Protein AF-A0A0F9STG9-F1 (afdb_monomer_lite)

Organism: NCBI:txid412755

Foldseek 3Di:
DDDPPPPPPPPVVQADFPDWDWDWDADPNWTKIWIWTAGPRGIDTDDMDTPPPPVPVVVVVVVVVVVVVVVVVVVVVVVVVD

Structure (mmCIF, N/CA/C/O backbone):
data_AF-A0A0F9STG9-F1
#
_entry.id   AF-A0A0F9STG9-F1
#
loop_
_atom_site.group_PDB
_atom_site.id
_atom_site.type_symbol
_atom_site.label_atom_id
_atom_site.label_alt_id
_atom_site.label_comp_id
_atom_site.label_asym_id
_atom_site.label_entity_id
_atom_site.label_seq_id
_atom_site.pdbx_PDB_ins_code
_atom_site.Cartn_x
_atom_site.Cartn_y
_atom_site.Cartn_z
_atom_site.occupancy
_atom_site.B_iso_or_equiv
_atom_site.auth_seq_id
_atom_site.auth_comp_id
_atom_site.auth_asym_id
_atom_site.auth_atom_id
_atom_site.pdbx_PDB_model_num
ATOM 1 N N . MET A 1 1 ? 36.185 -3.766 16.043 1.00 43.47 1 MET A N 1
ATOM 2 C CA . MET A 1 1 ? 34.917 -4.394 16.481 1.00 43.47 1 MET A CA 1
ATOM 3 C C . MET A 1 1 ? 33.825 -3.332 16.403 1.00 43.47 1 MET A C 1
ATOM 5 O O . MET A 1 1 ? 33.974 -2.321 17.065 1.00 43.47 1 MET A O 1
ATOM 9 N N . GLY A 1 2 ? 32.771 -3.405 15.598 1.00 42.22 2 GLY A N 1
ATOM 10 C CA . GLY A 1 2 ? 32.330 -4.414 14.643 1.00 42.22 2 GLY A CA 1
ATOM 11 C C . GLY A 1 2 ? 31.581 -3.738 13.486 1.00 42.2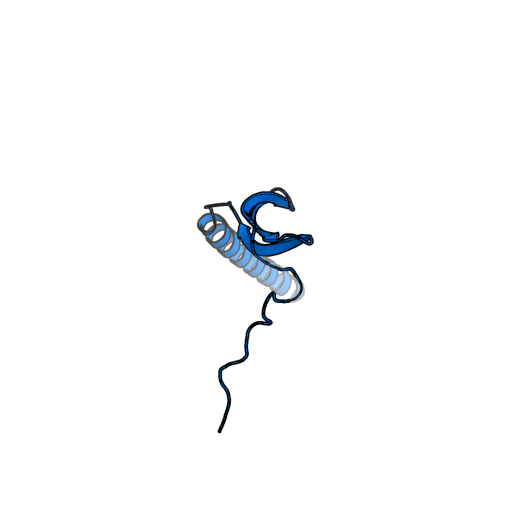2 2 GLY A C 1
ATOM 12 O O . GLY A 1 2 ? 31.087 -2.615 13.613 1.00 42.22 2 GLY A O 1
ATOM 13 N N . ASP A 1 3 ? 31.583 -4.443 12.362 1.00 51.03 3 ASP A N 1
ATOM 14 C CA . ASP A 1 3 ? 31.174 -4.034 11.021 1.00 51.03 3 ASP A CA 1
ATOM 15 C C . ASP A 1 3 ? 29.788 -3.377 10.946 1.00 51.03 3 ASP A C 1
ATOM 17 O O . ASP A 1 3 ? 28.760 -4.007 11.209 1.00 51.03 3 ASP A O 1
ATOM 21 N N . ARG A 1 4 ? 29.751 -2.109 10.515 1.00 52.56 4 ARG A N 1
ATOM 22 C CA . ARG A 1 4 ? 28.519 -1.427 10.070 1.00 52.56 4 ARG A CA 1
ATOM 23 C C . ARG A 1 4 ? 28.401 -1.299 8.554 1.00 52.56 4 ARG A C 1
ATOM 25 O O . ARG A 1 4 ? 27.422 -0.737 8.080 1.00 52.56 4 ARG A O 1
ATOM 32 N N . ASP A 1 5 ? 29.303 -1.918 7.804 1.00 48.44 5 ASP A N 1
ATOM 33 C CA . ASP A 1 5 ? 29.136 -2.116 6.369 1.00 48.44 5 ASP A CA 1
ATOM 34 C C . ASP A 1 5 ? 28.458 -3.461 6.117 1.00 48.44 5 ASP A C 1
ATOM 36 O O . ASP A 1 5 ? 29.042 -4.411 5.591 1.00 48.44 5 ASP A O 1
ATOM 40 N N . LYS A 1 6 ? 27.168 -3.5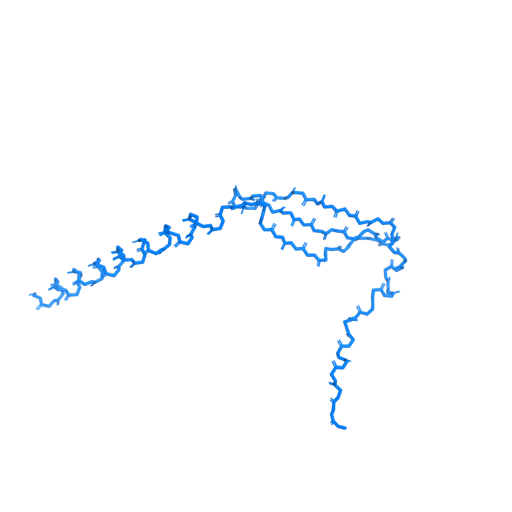51 6.465 1.00 48.69 6 LYS A N 1
ATOM 41 C CA . LYS A 1 6 ? 26.311 -4.533 5.798 1.00 48.69 6 LYS A CA 1
ATOM 42 C C . LYS A 1 6 ? 26.158 -4.066 4.355 1.00 48.69 6 LYS A C 1
ATOM 44 O O . LYS A 1 6 ? 25.229 -3.330 4.031 1.00 48.69 6 LYS A O 1
ATOM 49 N N . LYS A 1 7 ? 27.116 -4.478 3.516 1.00 44.38 7 LYS A N 1
ATOM 50 C CA . LYS A 1 7 ? 27.039 -4.446 2.056 1.00 44.38 7 LYS A CA 1
ATOM 51 C C . LYS A 1 7 ? 25.626 -4.856 1.655 1.00 44.38 7 LYS A C 1
ATOM 53 O O . LYS A 1 7 ? 25.241 -6.014 1.814 1.00 44.38 7 LYS A O 1
ATOM 58 N N . VAL A 1 8 ? 24.855 -3.897 1.154 1.00 49.19 8 VAL A N 1
ATOM 59 C CA . VAL A 1 8 ? 23.667 -4.195 0.356 1.00 49.19 8 VAL A CA 1
ATOM 60 C C . VAL A 1 8 ? 24.165 -5.118 -0.759 1.00 49.19 8 VAL A C 1
ATOM 62 O O . VAL A 1 8 ? 25.181 -4.770 -1.371 1.00 49.19 8 VAL A O 1
ATOM 65 N N . PRO A 1 9 ? 23.576 -6.309 -0.974 1.00 45.16 9 PRO A N 1
ATOM 66 C CA . PRO A 1 9 ? 24.108 -7.259 -1.940 1.00 45.16 9 PRO A CA 1
ATOM 67 C C . PRO A 1 9 ? 24.289 -6.553 -3.281 1.00 45.16 9 PRO A C 1
ATOM 69 O O . PRO A 1 9 ? 23.346 -5.982 -3.832 1.00 45.16 9 PRO A O 1
ATOM 72 N N . SER A 1 10 ? 25.538 -6.530 -3.750 1.00 52.78 10 SER A N 1
ATOM 73 C CA . SER A 1 10 ? 25.900 -5.959 -5.035 1.00 52.78 10 SER A CA 1
ATOM 74 C C . SER A 1 10 ? 25.066 -6.655 -6.099 1.00 52.78 10 SER A C 1
ATOM 76 O O . SER A 1 10 ? 25.042 -7.883 -6.167 1.00 52.78 10 SER A O 1
ATOM 78 N N . THR A 1 11 ? 24.405 -5.882 -6.955 1.00 56.19 11 THR A N 1
ATOM 79 C CA . THR A 1 11 ? 23.663 -6.335 -8.144 1.00 56.19 11 THR A CA 1
ATOM 80 C C . THR A 1 11 ? 24.592 -6.919 -9.223 1.00 56.19 11 THR A C 1
ATOM 82 O O . THR A 1 11 ? 24.347 -6.787 -10.417 1.00 56.19 11 THR A O 1
ATOM 85 N N . SER A 1 12 ? 25.694 -7.553 -8.815 1.00 55.31 12 SER A N 1
ATOM 86 C CA . SER A 1 12 ? 26.770 -8.068 -9.658 1.00 55.31 12 SER A CA 1
ATOM 87 C C . SER A 1 12 ? 26.342 -9.258 -10.516 1.00 55.31 12 SER A C 1
ATOM 89 O O . SER A 1 12 ? 26.975 -9.509 -11.533 1.00 55.31 12 SER A O 1
ATOM 91 N N . SER A 1 13 ? 25.260 -9.960 -10.163 1.00 62.09 13 SER A N 1
ATOM 92 C CA . SER A 1 13 ? 24.717 -11.063 -10.968 1.00 62.09 13 SER A CA 1
ATOM 93 C C . SER A 1 13 ? 23.804 -10.621 -12.117 1.00 62.09 13 SER A C 1
ATOM 95 O O . SER A 1 13 ? 23.521 -11.436 -12.988 1.00 62.09 13 SER A O 1
ATOM 97 N N . LEU A 1 14 ? 23.345 -9.361 -12.140 1.00 63.12 14 LEU A N 1
ATOM 98 C CA . LEU A 1 14 ? 22.413 -8.861 -13.162 1.00 63.12 14 LEU A CA 1
ATOM 99 C C . LEU A 1 14 ? 23.099 -8.047 -14.277 1.00 63.12 14 LEU A C 1
ATOM 101 O O . LEU A 1 14 ? 22.482 -7.719 -15.288 1.00 63.12 14 LEU A O 1
ATOM 105 N N . GLY A 1 15 ? 24.388 -7.737 -14.122 1.00 69.50 15 GLY A N 1
ATOM 106 C CA . GLY A 1 15 ? 25.151 -6.937 -15.083 1.00 69.50 15 GLY A CA 1
ATOM 107 C C . GLY A 1 15 ? 24.975 -5.426 -14.895 1.00 69.50 15 GLY A C 1
ATOM 108 O O . GLY A 1 15 ? 24.627 -4.947 -13.814 1.00 69.50 15 GLY A O 1
ATOM 109 N N . LYS A 1 16 ? 25.278 -4.643 -15.939 1.00 76.19 16 LYS A N 1
ATOM 110 C CA . LYS A 1 16 ? 25.186 -3.172 -15.896 1.00 76.19 16 LYS A CA 1
ATOM 111 C C . LYS A 1 16 ? 23.726 -2.714 -15.983 1.00 76.19 16 LYS A C 1
ATOM 113 O O . LYS A 1 16 ? 22.921 -3.308 -16.698 1.00 76.19 16 LYS A O 1
ATOM 118 N N . VAL A 1 17 ? 23.394 -1.632 -15.274 1.00 72.44 17 VAL A N 1
ATOM 119 C CA . VAL A 1 17 ? 22.081 -0.977 -15.388 1.00 72.44 17 VAL A CA 1
ATOM 120 C C . VAL A 1 17 ? 21.980 -0.346 -16.777 1.00 72.44 17 VAL A C 1
ATOM 122 O O . VAL A 1 17 ? 22.799 0.503 -17.126 1.00 72.44 17 VAL A O 1
ATOM 125 N N . LYS A 1 18 ? 20.981 -0.755 -17.562 1.00 79.25 18 LYS A N 1
ATOM 126 C CA . LYS A 1 18 ? 20.674 -0.174 -18.877 1.00 79.25 18 LYS A CA 1
ATOM 127 C C . LYS A 1 18 ? 19.783 1.053 -18.750 1.00 79.25 18 LYS A C 1
ATOM 129 O O . LYS A 1 18 ? 19.977 2.032 -19.465 1.00 79.25 18 LYS A O 1
ATOM 134 N N . ARG A 1 19 ? 18.780 0.984 -17.871 1.00 79.81 19 ARG A N 1
ATOM 135 C CA . ARG A 1 19 ? 17.755 2.022 -17.755 1.00 79.81 19 ARG A CA 1
ATOM 136 C C . ARG A 1 19 ? 17.116 2.008 -16.378 1.00 79.81 19 ARG A C 1
ATOM 138 O O . ARG A 1 19 ? 16.835 0.950 -15.827 1.00 79.81 19 ARG A O 1
ATOM 145 N N . GLU A 1 20 ? 16.834 3.189 -15.851 1.00 83.19 20 GLU A N 1
ATOM 146 C CA . GLU A 1 20 ? 15.942 3.349 -14.706 1.00 83.19 20 GLU A CA 1
ATOM 147 C C . GLU A 1 20 ? 14.645 3.993 -15.191 1.00 83.19 20 GLU A C 1
ATOM 149 O O . GLU A 1 20 ? 14.666 4.957 -15.963 1.00 83.19 20 GLU A O 1
ATOM 154 N N . LYS A 1 21 ? 13.507 3.435 -14.781 1.00 86.38 21 LYS A N 1
ATOM 155 C CA . LYS A 1 21 ? 12.186 3.972 -15.112 1.00 86.38 21 LYS A CA 1
ATOM 156 C C . LYS A 1 21 ? 11.252 3.885 -13.913 1.00 86.38 21 LYS A C 1
ATOM 158 O O . LYS A 1 21 ? 11.445 3.079 -13.002 1.00 86.38 21 LYS A O 1
ATOM 163 N N . SER A 1 22 ? 10.230 4.729 -13.934 1.00 85.56 22 SER A N 1
ATOM 164 C CA . SER A 1 22 ? 9.110 4.634 -13.006 1.00 85.56 22 SER A CA 1
ATOM 165 C C . SER A 1 22 ? 7.913 4.027 -13.726 1.00 85.56 22 SER A C 1
ATOM 167 O O . SER A 1 22 ? 7.622 4.386 -14.865 1.00 85.56 22 SER A O 1
ATOM 169 N N . GLU A 1 23 ? 7.257 3.078 -13.073 1.00 87.88 23 GLU A N 1
ATOM 170 C CA . GLU A 1 23 ? 6.033 2.443 -13.547 1.00 87.88 23 GLU A CA 1
ATOM 171 C C . GLU A 1 23 ? 4.912 2.744 -12.562 1.00 87.88 23 GLU A C 1
ATOM 173 O O . GLU A 1 23 ? 5.078 2.601 -11.350 1.00 87.88 23 GLU A O 1
ATOM 178 N N . GLU A 1 24 ? 3.764 3.162 -13.080 1.00 85.88 24 GLU A N 1
ATOM 179 C CA . GLU A 1 24 ? 2.567 3.338 -12.273 1.00 85.88 24 GLU A CA 1
ATOM 180 C C . GLU A 1 24 ? 1.753 2.044 -12.291 1.00 85.88 24 GLU A C 1
ATOM 182 O O . GLU A 1 24 ? 1.361 1.546 -13.345 1.00 85.88 24 GLU A O 1
ATOM 187 N N . VAL A 1 25 ? 1.503 1.490 -11.110 1.00 86.06 25 VAL A N 1
ATOM 188 C CA . VAL A 1 25 ? 0.742 0.260 -10.911 1.00 86.06 25 VAL A CA 1
ATOM 189 C C . VAL A 1 25 ? -0.453 0.572 -10.024 1.00 86.06 25 VAL A C 1
ATOM 191 O O . VAL A 1 25 ? -0.325 1.236 -8.995 1.00 86.06 25 VAL A O 1
ATOM 194 N N . LYS A 1 26 ? -1.631 0.076 -10.404 1.00 80.81 26 LYS A N 1
ATOM 195 C CA . LYS A 1 26 ? -2.849 0.210 -9.605 1.00 80.81 26 LYS A CA 1
ATOM 196 C C . LYS A 1 26 ? -3.010 -1.020 -8.705 1.00 80.81 26 LYS A C 1
ATOM 198 O O . LYS A 1 26 ? -3.129 -2.133 -9.209 1.00 80.81 26 LYS A O 1
ATOM 203 N N . ILE A 1 27 ? -3.017 -0.830 -7.386 1.00 78.75 27 ILE A N 1
ATOM 204 C CA . ILE A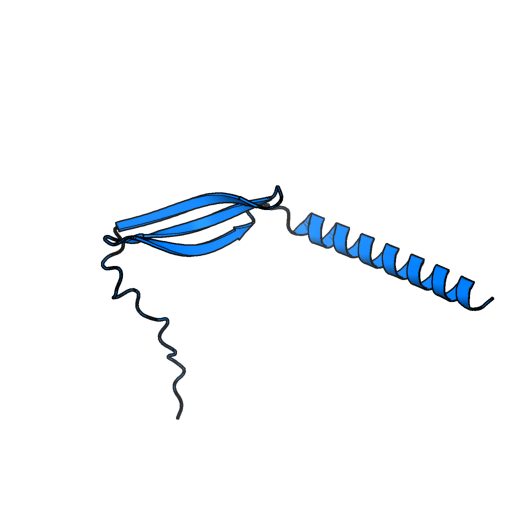 1 27 ? -3.234 -1.892 -6.388 1.00 78.75 27 ILE A CA 1
ATOM 205 C C . ILE A 1 27 ? -4.332 -1.435 -5.424 1.00 78.75 27 ILE A C 1
ATOM 207 O O . ILE A 1 27 ? -4.218 -0.355 -4.849 1.00 78.75 27 ILE A O 1
ATOM 211 N N . PHE A 1 28 ? -5.382 -2.245 -5.233 1.00 71.44 28 PHE A N 1
ATOM 212 C CA . PHE A 1 28 ? -6.539 -1.917 -4.375 1.00 71.44 28 PHE A CA 1
ATOM 213 C C . PHE A 1 28 ? -7.086 -0.501 -4.628 1.00 71.44 28 PHE A C 1
ATOM 215 O O . PHE A 1 28 ? -7.209 0.312 -3.715 1.00 71.44 28 PHE A O 1
ATOM 222 N N . ASP A 1 29 ? -7.316 -0.186 -5.903 1.00 73.75 29 ASP A N 1
ATOM 223 C CA . ASP A 1 29 ? -7.745 1.129 -6.391 1.00 73.75 29 ASP A CA 1
ATOM 224 C C . ASP A 1 29 ? -6.813 2.318 -6.144 1.00 73.75 29 ASP A C 1
ATOM 226 O O . ASP A 1 29 ? -7.125 3.445 -6.531 1.00 73.75 29 ASP A O 1
ATOM 230 N N . ARG A 1 30 ? -5.618 2.073 -5.608 1.00 69.12 30 ARG A N 1
ATOM 231 C CA . ARG A 1 30 ? -4.610 3.102 -5.364 1.00 69.12 30 ARG A CA 1
ATOM 232 C C . ARG A 1 30 ? -3.515 3.053 -6.404 1.00 69.12 30 ARG A C 1
ATOM 234 O O . ARG A 1 30 ? -3.073 1.982 -6.818 1.00 69.12 30 ARG A O 1
ATOM 241 N N . ARG A 1 31 ? -3.045 4.234 -6.789 1.00 79.94 31 ARG A N 1
ATOM 242 C CA . ARG A 1 31 ? -1.921 4.387 -7.709 1.00 79.94 31 ARG A CA 1
ATOM 243 C C . ARG A 1 31 ? -0.619 4.294 -6.928 1.00 79.94 31 ARG A C 1
ATOM 245 O O . ARG A 1 31 ? -0.434 4.993 -5.931 1.00 79.94 31 ARG A O 1
ATOM 252 N N . ILE A 1 32 ? 0.277 3.421 -7.360 1.00 83.06 32 ILE A N 1
ATOM 253 C CA . ILE A 1 32 ? 1.592 3.196 -6.762 1.00 83.06 32 ILE A CA 1
ATOM 254 C C . ILE A 1 32 ? 2.630 3.420 -7.845 1.00 83.06 32 ILE A C 1
ATOM 256 O O . ILE A 1 32 ? 2.569 2.801 -8.899 1.00 83.06 32 ILE A O 1
ATOM 260 N N . ILE A 1 33 ? 3.600 4.280 -7.571 1.00 84.81 33 ILE A N 1
ATOM 261 C CA . ILE A 1 33 ? 4.762 4.460 -8.429 1.00 84.81 33 ILE A CA 1
ATOM 262 C C . ILE A 1 33 ? 5.842 3.499 -7.946 1.00 84.81 33 ILE A C 1
ATOM 264 O O . ILE A 1 33 ? 6.257 3.541 -6.786 1.00 84.81 33 ILE A O 1
ATOM 268 N N . VAL A 1 34 ? 6.286 2.624 -8.837 1.00 87.56 34 VAL A N 1
ATOM 269 C CA . VAL A 1 34 ? 7.358 1.655 -8.617 1.00 87.56 34 VAL A CA 1
ATOM 270 C C . VAL A 1 34 ? 8.570 2.091 -9.426 1.00 87.56 34 VAL A C 1
ATOM 272 O O . VAL A 1 34 ? 8.459 2.419 -10.603 1.00 87.56 34 VAL A O 1
ATOM 275 N N . TRP A 1 35 ? 9.742 2.092 -8.807 1.00 87.38 35 TRP A N 1
ATOM 276 C CA . TRP A 1 35 ? 11.009 2.288 -9.499 1.00 87.38 35 TRP A CA 1
ATOM 277 C C . TRP A 1 35 ? 11.578 0.944 -9.922 1.00 87.38 35 TRP A C 1
ATOM 279 O O . TRP A 1 35 ? 11.728 0.026 -9.106 1.00 87.38 35 TRP A O 1
ATOM 289 N N . VAL A 1 36 ? 11.888 0.844 -11.209 1.00 86.69 36 VAL A N 1
ATOM 290 C CA . VAL A 1 36 ? 12.417 -0.358 -11.841 1.00 86.69 36 VAL A CA 1
ATOM 291 C C . VAL A 1 36 ? 13.762 -0.021 -12.461 1.00 86.69 36 VAL A C 1
ATOM 293 O O . VAL A 1 36 ? 13.874 0.903 -13.272 1.00 86.69 36 VAL A O 1
ATOM 296 N N . LYS A 1 37 ? 14.777 -0.796 -12.086 1.00 86.12 37 LYS A N 1
ATOM 2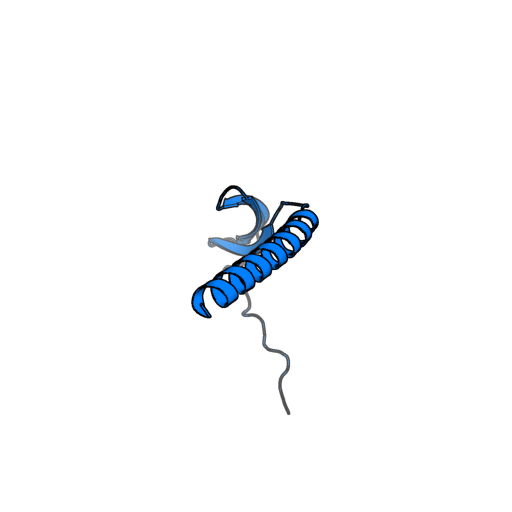97 C CA . LYS A 1 37 ? 16.066 -0.823 -12.767 1.00 86.12 37 LYS A CA 1
ATOM 298 C C . LYS A 1 37 ? 16.059 -1.979 -13.753 1.00 86.12 37 LYS A C 1
ATOM 300 O O . LYS A 1 37 ? 15.885 -3.135 -13.368 1.00 86.12 37 LYS A O 1
ATOM 305 N N . GLU A 1 38 ? 16.215 -1.660 -15.025 1.00 82.69 38 GLU A N 1
ATOM 306 C CA . GLU A 1 38 ? 16.414 -2.633 -16.088 1.00 82.69 38 GLU A CA 1
ATOM 307 C C . GLU A 1 38 ? 17.913 -2.872 -16.256 1.00 82.69 38 GLU A C 1
ATOM 309 O O . GLU A 1 38 ? 18.699 -1.944 -16.468 1.00 82.69 38 GLU A O 1
ATOM 314 N N . PHE A 1 39 ? 18.296 -4.135 -16.147 1.00 85.00 39 PHE A N 1
ATOM 315 C CA . PHE A 1 39 ? 19.638 -4.645 -16.360 1.00 85.00 39 PHE A CA 1
ATOM 316 C C . PHE A 1 39 ? 19.686 -5.435 -17.672 1.00 85.00 39 PHE A C 1
ATOM 318 O O . PHE A 1 39 ? 18.666 -5.662 -18.323 1.00 85.00 39 PHE A O 1
ATOM 325 N N . GLU A 1 40 ? 20.872 -5.872 -18.085 1.00 77.00 40 GLU A N 1
ATOM 326 C CA . GLU A 1 40 ? 21.012 -6.635 -19.329 1.00 77.00 40 GLU A CA 1
ATOM 327 C C . GLU A 1 40 ? 20.328 -8.003 -19.270 1.00 77.00 40 GLU A C 1
ATOM 329 O O . GLU A 1 40 ? 19.802 -8.460 -20.282 1.00 77.00 40 GLU A O 1
ATOM 334 N N . SER A 1 41 ? 20.317 -8.627 -18.091 1.00 77.44 41 SER A N 1
ATOM 335 C CA . SER A 1 41 ? 19.794 -9.976 -17.870 1.00 77.44 41 SER A CA 1
ATOM 336 C C . SER A 1 41 ? 18.393 -10.008 -17.247 1.00 77.44 41 SER A C 1
ATOM 338 O O . SER A 1 41 ? 17.922 -11.080 -16.870 1.00 77.44 41 SER A O 1
ATOM 340 N N . GLY A 1 42 ? 17.732 -8.856 -17.079 1.00 80.25 42 GLY A N 1
ATOM 341 C CA . GLY A 1 42 ? 16.399 -8.786 -16.478 1.00 80.25 42 GLY A CA 1
ATOM 342 C C . GLY A 1 42 ? 16.089 -7.447 -15.815 1.00 80.25 42 GLY A C 1
ATOM 343 O O . GLY A 1 42 ? 16.770 -6.449 -16.029 1.00 80.25 42 GLY A O 1
ATOM 344 N N . SER A 1 43 ? 15.051 -7.413 -14.985 1.00 80.44 43 SER A N 1
ATOM 345 C CA . SER A 1 43 ? 14.587 -6.190 -14.322 1.00 80.44 43 SER A CA 1
ATOM 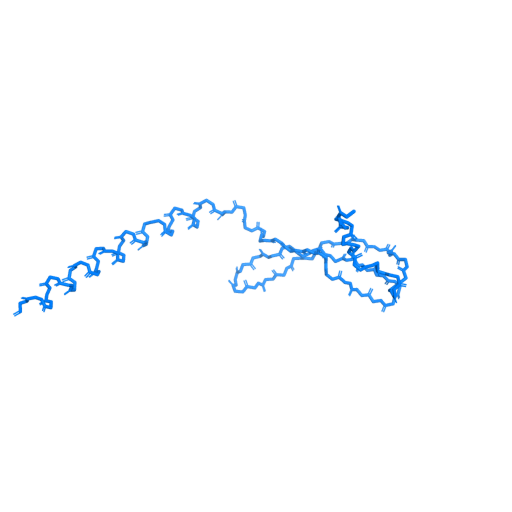346 C C . SER A 1 43 ? 14.466 -6.410 -12.817 1.00 80.44 43 SER A C 1
ATOM 348 O O . SER A 1 43 ? 13.990 -7.454 -12.376 1.00 80.44 43 SER A O 1
ATOM 350 N N . GLN A 1 44 ? 14.850 -5.412 -12.022 1.00 81.62 44 GLN A N 1
ATOM 351 C CA . GLN A 1 44 ? 14.688 -5.425 -10.570 1.00 81.62 44 GLN A CA 1
ATOM 352 C C . GLN A 1 44 ? 13.869 -4.219 -10.122 1.00 81.62 44 GLN A C 1
ATOM 354 O O . GLN A 1 44 ? 14.159 -3.075 -10.474 1.00 81.62 44 GLN A O 1
ATOM 359 N N . ARG A 1 45 ? 12.860 -4.468 -9.286 1.00 81.31 45 ARG A N 1
ATOM 360 C CA . ARG A 1 45 ? 12.151 -3.405 -8.567 1.00 81.31 45 ARG A CA 1
ATOM 361 C C . ARG A 1 45 ? 13.016 -2.942 -7.402 1.00 81.31 45 ARG A C 1
ATOM 363 O O . ARG A 1 45 ? 13.437 -3.764 -6.592 1.00 81.31 45 ARG A O 1
ATOM 370 N N . THR A 1 46 ? 13.275 -1.644 -7.316 1.00 82.38 46 THR A N 1
ATOM 371 C CA . THR A 1 46 ? 14.194 -1.076 -6.314 1.00 82.38 46 THR A CA 1
ATOM 372 C C . THR A 1 46 ? 13.513 -0.168 -5.301 1.00 82.38 46 THR A C 1
ATOM 374 O O . THR A 1 46 ? 14.125 0.192 -4.302 1.00 82.38 46 THR A O 1
ATOM 377 N N . GLY A 1 47 ? 12.250 0.193 -5.523 1.00 77.81 47 GLY A N 1
ATOM 378 C CA . GLY A 1 47 ? 11.462 0.966 -4.570 1.00 77.81 47 GLY A CA 1
ATOM 379 C C . GLY A 1 47 ? 10.029 1.159 -5.044 1.00 77.81 47 GLY A C 1
ATOM 380 O O . GLY A 1 47 ? 9.735 1.004 -6.227 1.00 77.81 47 GLY A O 1
ATOM 381 N N . SER A 1 48 ? 9.128 1.493 -4.125 1.00 80.62 48 SER A N 1
ATOM 382 C CA . SER A 1 48 ? 7.743 1.827 -4.455 1.00 80.62 48 SER A CA 1
ATOM 383 C C . SER A 1 48 ? 7.164 2.823 -3.461 1.00 80.62 48 SER A C 1
ATOM 385 O O . SER A 1 48 ? 7.415 2.709 -2.261 1.00 80.62 48 SER A O 1
ATOM 387 N N . PHE A 1 49 ? 6.341 3.752 -3.937 1.00 75.50 49 PHE A N 1
ATOM 388 C CA . PHE A 1 49 ? 5.578 4.669 -3.095 1.00 75.50 49 PHE A CA 1
ATOM 389 C C . PHE A 1 49 ? 4.174 4.888 -3.660 1.00 75.50 49 PHE A C 1
ATOM 391 O O . PHE A 1 49 ? 3.957 4.849 -4.867 1.00 75.50 49 PHE A O 1
ATOM 398 N N . PHE A 1 50 ? 3.199 5.129 -2.785 1.00 73.25 50 PHE A N 1
ATOM 399 C CA . PHE A 1 50 ? 1.856 5.509 -3.220 1.00 73.25 50 PHE A CA 1
ATOM 400 C C . PHE A 1 50 ? 1.904 6.876 -3.913 1.00 73.25 50 PHE A C 1
ATOM 402 O O . PHE A 1 50 ? 2.413 7.841 -3.343 1.00 73.25 50 PHE A O 1
ATOM 409 N N . ALA A 1 51 ? 1.358 6.947 -5.127 1.00 71.06 51 ALA A N 1
ATOM 410 C CA . ALA A 1 51 ? 1.224 8.168 -5.918 1.00 71.06 51 ALA A CA 1
ATOM 411 C C . ALA A 1 51 ? 0.193 9.133 -5.313 1.00 71.06 51 ALA A C 1
ATOM 413 O O . ALA A 1 51 ? 0.186 10.325 -5.629 1.00 71.06 51 ALA A O 1
ATOM 414 N N . ASP A 1 52 ? -0.680 8.623 -4.439 1.00 68.75 52 ASP A N 1
ATOM 415 C CA . ASP A 1 52 ? -1.662 9.433 -3.740 1.00 68.75 52 ASP A CA 1
ATOM 416 C C . ASP A 1 52 ? -0.946 10.449 -2.838 1.00 68.75 52 ASP A C 1
ATOM 418 O O . ASP A 1 52 ? -0.526 10.152 -1.717 1.00 68.75 52 ASP A O 1
ATOM 422 N N . LYS A 1 53 ? -0.890 11.705 -3.308 1.00 58.56 53 LYS A N 1
ATOM 423 C CA . LYS A 1 53 ? -0.456 12.911 -2.562 1.00 58.56 53 LYS A CA 1
ATOM 424 C C . LYS A 1 53 ? -1.257 13.162 -1.282 1.00 58.56 53 LYS A C 1
ATOM 426 O O . LYS A 1 53 ? -1.009 14.101 -0.534 1.00 58.56 53 LYS A O 1
ATOM 431 N N . ASN A 1 54 ? -2.233 12.315 -1.022 1.00 54.88 54 ASN A N 1
ATOM 432 C CA . ASN A 1 54 ? -3.284 12.521 -0.072 1.00 54.88 54 ASN A CA 1
ATOM 433 C C . ASN A 1 54 ? -3.018 11.585 1.133 1.00 54.88 54 ASN A C 1
ATOM 435 O O . ASN A 1 54 ? -3.844 10.799 1.565 1.00 54.88 54 ASN A O 1
ATOM 439 N N . LYS A 1 55 ? -1.812 11.634 1.714 1.00 56.28 55 LYS A N 1
ATOM 440 C CA . LYS A 1 55 ? -1.558 10.979 3.016 1.00 56.28 55 LYS A CA 1
ATOM 441 C C . LYS A 1 55 ? -2.308 11.678 4.158 1.00 56.28 55 LYS A C 1
ATOM 443 O O . LYS A 1 55 ? -2.626 11.033 5.150 1.00 56.28 55 LYS A O 1
ATOM 448 N N . MET A 1 56 ? -2.624 12.969 3.996 1.00 54.25 56 MET A N 1
ATOM 449 C CA . MET A 1 56 ? -3.228 13.805 5.041 1.00 54.25 56 MET A CA 1
ATOM 450 C C . MET A 1 56 ? -4.722 13.548 5.294 1.00 54.25 56 MET A C 1
ATOM 452 O O . MET A 1 56 ? -5.155 13.582 6.443 1.00 54.25 56 MET A O 1
ATOM 456 N N . TRP A 1 57 ? -5.530 13.261 4.266 1.00 54.41 57 TRP A N 1
ATOM 457 C CA . TRP A 1 57 ? -6.937 12.881 4.498 1.00 54.41 57 TRP A CA 1
ATOM 458 C C . TRP A 1 57 ? -7.040 11.484 5.118 1.00 54.41 57 TRP A C 1
ATOM 460 O O . TRP A 1 57 ? -7.882 11.267 5.980 1.00 54.41 57 TRP A O 1
ATOM 470 N N . LEU A 1 58 ? -6.142 10.561 4.747 1.00 59.53 58 LEU A N 1
ATOM 471 C CA . LEU A 1 58 ? -6.044 9.231 5.352 1.00 59.53 58 LEU A CA 1
ATOM 472 C C . LEU A 1 58 ? -5.730 9.322 6.848 1.00 59.53 58 LEU A C 1
ATOM 474 O O . LEU A 1 58 ? -6.342 8.604 7.633 1.00 59.53 58 LEU A O 1
ATOM 478 N N . THR A 1 59 ? -4.836 10.219 7.275 1.00 61.38 59 THR A N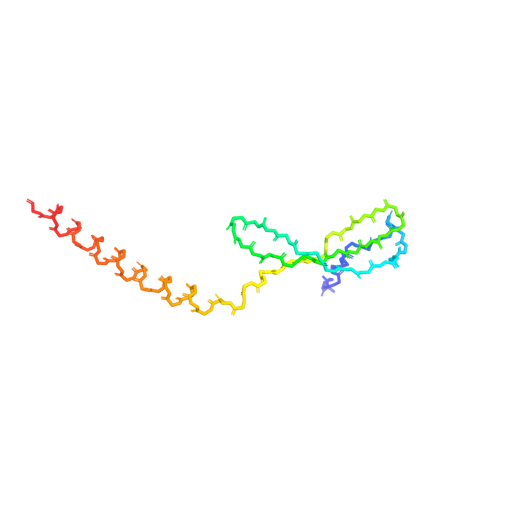 1
ATOM 479 C CA . THR A 1 59 ? -4.575 10.439 8.707 1.00 61.38 59 THR A CA 1
ATOM 480 C C . THR A 1 59 ? -5.739 11.118 9.424 1.00 61.38 59 THR A C 1
ATOM 482 O O . THR A 1 59 ? -6.056 10.713 10.544 1.00 61.38 59 THR A O 1
ATOM 485 N N . LYS A 1 60 ? -6.414 12.093 8.798 1.00 63.88 60 LYS A N 1
ATOM 486 C CA . LYS A 1 60 ? -7.584 12.754 9.403 1.00 63.88 60 LYS A CA 1
ATOM 487 C C . LYS A 1 60 ? -8.769 11.792 9.555 1.00 63.88 60 LYS A C 1
ATOM 489 O O . LYS A 1 60 ? -9.268 11.627 10.666 1.00 63.88 60 LYS A O 1
ATOM 494 N N . ASN A 1 61 ? -9.134 11.075 8.492 1.00 70.19 61 ASN A N 1
ATOM 495 C CA . ASN A 1 61 ? -10.229 10.104 8.514 1.00 70.19 61 ASN A CA 1
ATOM 496 C C . ASN A 1 61 ? -9.921 8.922 9.440 1.00 70.19 61 ASN A C 1
ATOM 498 O O . ASN A 1 61 ? -10.799 8.482 10.173 1.00 70.19 61 ASN A O 1
ATOM 502 N N . ASN A 1 62 ? -8.671 8.446 9.495 1.00 78.56 62 ASN A N 1
ATOM 503 C CA . ASN A 1 62 ? -8.298 7.394 10.446 1.00 78.56 62 ASN A CA 1
ATOM 504 C C . ASN A 1 62 ? -8.422 7.846 11.906 1.00 78.56 62 ASN A C 1
ATOM 506 O O . ASN A 1 62 ? -8.752 7.030 12.763 1.00 78.56 62 ASN A O 1
ATOM 510 N N . SER A 1 63 ? -8.154 9.119 12.210 1.00 77.00 63 SER A N 1
ATOM 511 C CA . SER A 1 63 ? -8.330 9.658 13.563 1.00 77.00 63 SER A CA 1
ATOM 512 C C . SER A 1 63 ? -9.809 9.743 13.945 1.00 77.00 63 SER A C 1
ATOM 514 O O . SER A 1 63 ? -10.192 9.328 15.038 1.00 77.00 63 SER A O 1
ATOM 516 N N . GLU A 1 64 ? -10.662 10.214 13.032 1.00 82.94 64 GLU A N 1
ATOM 517 C CA . GLU A 1 64 ? -12.109 10.289 13.272 1.00 82.94 64 GLU A CA 1
ATOM 518 C C . GLU A 1 64 ? -12.752 8.902 13.399 1.00 82.94 64 GLU A C 1
ATOM 520 O O . GLU A 1 64 ? -13.525 8.673 14.331 1.00 82.94 64 GLU A O 1
ATOM 525 N N . LEU A 1 65 ? -12.350 7.943 12.561 1.00 84.56 65 LEU A N 1
ATOM 526 C CA . LEU A 1 65 ? -12.803 6.554 12.661 1.00 84.56 65 LEU A CA 1
ATOM 527 C C . LEU A 1 65 ? -12.392 5.908 13.989 1.00 84.56 65 LEU A C 1
ATOM 529 O O . LEU A 1 65 ? -13.206 5.237 14.616 1.00 84.56 65 LEU A O 1
ATOM 533 N N . ARG A 1 66 ? -11.166 6.156 14.471 1.00 82.69 66 ARG A N 1
ATOM 534 C CA . ARG A 1 66 ? -10.720 5.663 15.788 1.00 82.69 66 ARG A CA 1
ATOM 535 C C . ARG A 1 66 ? -11.567 6.222 16.931 1.00 82.69 66 ARG A C 1
ATOM 537 O O . ARG A 1 66 ? -11.915 5.473 17.837 1.00 82.69 66 ARG A O 1
ATOM 544 N N . LYS A 1 67 ? -11.947 7.503 16.869 1.00 90.44 67 LYS A N 1
ATOM 545 C CA . LYS A 1 67 ? -12.849 8.115 17.862 1.00 90.44 67 LYS A CA 1
ATOM 546 C C . LYS A 1 67 ? -14.251 7.501 17.826 1.00 90.44 67 LYS A C 1
ATOM 548 O O . LYS A 1 67 ? -14.850 7.310 18.880 1.00 90.44 67 LYS A O 1
ATOM 553 N N . MET A 1 68 ? -14.775 7.191 16.637 1.00 93.81 68 MET A N 1
ATOM 554 C CA . MET A 1 68 ? -16.067 6.506 16.498 1.00 93.81 68 MET A CA 1
ATOM 555 C C . MET A 1 68 ? -16.029 5.085 17.061 1.00 93.81 68 MET A C 1
ATOM 557 O O . MET A 1 68 ? -16.934 4.720 17.804 1.00 93.81 68 MET A O 1
ATOM 561 N N . ILE A 1 69 ? -14.980 4.316 16.757 1.00 92.25 69 ILE A N 1
ATOM 562 C CA . ILE A 1 69 ? -14.795 2.961 17.297 1.00 92.25 69 ILE A CA 1
ATOM 563 C C . ILE A 1 69 ? -14.780 3.001 18.825 1.00 92.25 69 ILE A C 1
ATOM 565 O O . ILE A 1 69 ? -15.551 2.285 19.452 1.00 92.25 69 ILE A O 1
ATOM 569 N N . GLN A 1 70 ? -13.998 3.907 19.417 1.00 91.44 70 GLN A N 1
ATOM 570 C CA . GLN A 1 70 ? -13.914 4.037 20.871 1.00 91.44 70 GLN A CA 1
ATOM 571 C C . GLN A 1 70 ? -15.275 4.358 21.514 1.00 91.44 70 GLN A C 1
ATOM 573 O O . GLN A 1 70 ? -15.628 3.768 22.531 1.00 91.44 70 GLN A O 1
ATOM 578 N N . ARG A 1 71 ? -16.074 5.254 20.913 1.00 95.25 71 ARG A N 1
ATOM 579 C CA . ARG A 1 71 ? -17.438 5.530 21.403 1.00 95.25 71 ARG A CA 1
ATOM 580 C C . ARG A 1 71 ? -18.332 4.295 21.352 1.00 95.25 71 ARG A C 1
ATOM 582 O O . ARG A 1 71 ? -19.044 4.031 22.315 1.00 95.25 71 ARG A O 1
ATOM 589 N N . LEU A 1 72 ? -18.295 3.550 20.249 1.00 95.06 72 LEU A N 1
ATOM 590 C CA . LEU A 1 72 ? -19.106 2.344 20.086 1.00 95.06 72 LEU A CA 1
ATOM 591 C C . LEU A 1 72 ? -18.695 1.249 21.078 1.00 95.06 72 LEU A C 1
ATOM 593 O O . LEU A 1 72 ? -19.558 0.620 21.682 1.00 95.06 72 LEU A O 1
ATOM 597 N N . GLU A 1 73 ? -17.395 1.062 21.305 1.00 91.62 73 GLU A N 1
ATOM 598 C CA . GLU A 1 73 ? -16.878 0.141 22.324 1.00 91.62 73 GLU A CA 1
ATOM 599 C C . GLU A 1 73 ? -17.347 0.533 23.736 1.00 91.62 73 GLU A C 1
ATOM 601 O O . GLU A 1 73 ? -17.746 -0.328 24.522 1.00 91.62 73 GLU A O 1
ATOM 606 N N . GLU A 1 74 ? -17.359 1.830 24.063 1.00 92.12 74 GLU A N 1
ATOM 607 C CA . GLU A 1 74 ? -17.887 2.332 25.338 1.00 92.12 74 GLU A CA 1
ATOM 608 C C . GLU A 1 74 ? -19.403 2.123 25.477 1.00 92.12 74 GLU A C 1
ATOM 610 O O . GLU A 1 74 ? -19.875 1.793 26.568 1.00 92.12 74 GLU A O 1
ATOM 615 N N . GLU A 1 75 ? -20.174 2.304 24.403 1.00 92.19 75 GLU A N 1
ATOM 616 C CA . GLU A 1 75 ? -21.620 2.049 24.390 1.00 92.19 75 GLU A CA 1
ATOM 617 C C . GLU A 1 75 ? -21.944 0.567 24.584 1.00 92.19 75 GLU A C 1
ATOM 619 O O . GLU A 1 75 ? -22.813 0.239 25.395 1.00 92.19 75 GLU A O 1
ATOM 624 N N . VAL A 1 76 ? -21.223 -0.328 23.903 1.00 91.88 76 VAL A N 1
ATOM 625 C CA . VAL A 1 76 ? -21.353 -1.782 24.086 1.00 91.88 76 VAL A CA 1
ATOM 626 C C . VAL A 1 76 ? -21.005 -2.162 25.522 1.00 91.88 76 VAL A C 1
ATOM 628 O O . VAL A 1 76 ? -21.810 -2.790 26.200 1.00 91.88 76 VAL A O 1
ATOM 631 N N . LYS A 1 77 ? -19.880 -1.671 26.051 1.00 87.12 77 LYS A N 1
ATOM 632 C CA . LYS A 1 77 ? -19.460 -1.951 27.432 1.00 87.12 77 LYS A CA 1
ATOM 633 C C . LYS A 1 77 ? -20.450 -1.443 28.485 1.00 87.12 77 LYS A C 1
ATOM 635 O O . LYS A 1 77 ? -20.536 -2.017 29.569 1.00 87.12 77 LYS A O 1
ATOM 640 N N . LYS A 1 78 ? -21.165 -0.347 28.208 1.00 86.69 78 LYS A N 1
ATOM 641 C CA . LYS A 1 78 ? -22.246 0.150 29.075 1.00 86.69 78 LYS A CA 1
ATOM 642 C C . LYS A 1 78 ? -23.480 -0.742 29.000 1.00 86.69 78 LYS A C 1
ATOM 644 O O . LYS A 1 78 ? -24.087 -0.962 30.040 1.00 86.69 78 LYS A O 1
ATOM 649 N N . LYS A 1 79 ? -23.831 -1.240 27.811 1.00 82.56 79 LYS A N 1
ATOM 650 C CA . LYS A 1 79 ? -24.955 -2.166 27.620 1.00 82.56 79 LYS A CA 1
ATOM 651 C C . LYS A 1 79 ? -24.692 -3.532 28.247 1.00 82.56 79 LYS A C 1
ATOM 653 O O . LYS A 1 79 ? -25.569 -4.018 28.932 1.00 82.56 79 LYS A O 1
ATOM 658 N N . ASP A 1 80 ? -23.484 -4.075 28.118 1.00 76.38 80 ASP A N 1
ATOM 659 C CA . ASP A 1 80 ? -23.100 -5.369 28.711 1.00 76.38 80 ASP A CA 1
ATOM 660 C C . ASP A 1 80 ? -23.016 -5.342 30.250 1.00 76.38 80 ASP A C 1
ATOM 662 O O . ASP A 1 80 ? -22.853 -6.379 30.891 1.00 76.38 80 ASP A O 1
ATOM 666 N N . LYS A 1 81 ? -23.070 -4.152 30.863 1.00 63.38 81 LYS A N 1
ATOM 667 C CA . LYS A 1 81 ? -23.051 -3.967 32.322 1.00 63.38 81 LYS A CA 1
ATOM 668 C C . LYS A 1 81 ? -24.447 -3.959 32.962 1.00 63.38 81 LYS A C 1
ATOM 670 O O . LYS A 1 81 ? -24.511 -3.924 34.192 1.00 63.38 81 LYS A O 1
ATOM 675 N N . TYR A 1 82 ? -25.506 -3.936 32.153 1.00 48.94 82 TYR A N 1
ATOM 676 C CA . TYR A 1 82 ? -26.914 -4.016 32.554 1.00 48.94 82 TYR A CA 1
ATOM 677 C C . TYR A 1 82 ? -27.512 -5.341 32.085 1.00 48.94 82 TYR A C 1
ATOM 679 O O . TYR A 1 82 ? -28.406 -5.839 32.801 1.00 48.94 82 TYR A O 1
#

Radius of gyration: 23.01 Å; chains: 1; bounding box: 62×25×52 Å

pLDDT: mean 73.92, std 14.63, range [42.22, 95.25]

Secondary structure (DSSP, 8-state):
-------PPP-TTT-SEEEEEEEEEEETTEEEEEEEEEETTEEEEEEEEE--S-HHHHHHHHHHHHHHHHHHHHHHHHHTT-

Sequence (82 aa):
MGDRDKKVPSTSSLGKVKREKSEEVKIFDRRIIVWVKEFESGSQRTGSFFADKNKMWLTKNNSELRKMIQRLEEEVKKKDKY